Protein AF-A0A151TWI7-F1 (afdb_monomer_lite)

Radius of gyration: 17.11 Å; chains: 1; bounding box: 32×45×38 Å

Sequence (65 aa):
MVLIPKVDHPVSLKEFRPISLCNVAWKVISKVLVARLRPFLQDVIGLFQGSFIPGRGTQDHSIIA

InterPro domains:
  IPR052343 Diverse Retrotransposon and Effector-Associated Protein [PTHR46890] (10-58)

Secondary structure (DSSP, 8-state):
-EEEESSSS--SGGGEEEE----HHHHHHHHHHHHHHHHHHHHHS-TT--TTBTTB-GGGG----

Foldseek 3Di:
DDWDAQDPPDPDPVRTDDDDPDDPVVVVVVVVVCVVCVVVVVVVDDPQDAPPDPPGDPVNNDPDD

Organism: Cajanus cajan (NCBI:txid3821)

pLDDT: mean 85.84, std 10.43, range [48.34, 97.25]

Structure (mmCIF, N/CA/C/O backbone):
data_AF-A0A151TWI7-F1
#
_entry.id   AF-A0A151TWI7-F1
#
loop_
_atom_site.group_PDB
_atom_site.id
_atom_site.type_symbol
_atom_site.label_atom_id
_atom_site.label_alt_id
_atom_site.label_comp_id
_atom_site.label_asym_id
_atom_site.label_entity_id
_atom_site.label_seq_id
_a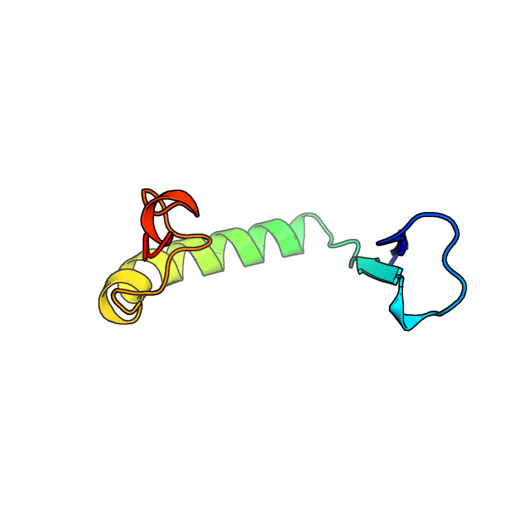tom_site.pdbx_PDB_ins_code
_atom_site.Cartn_x
_atom_site.Cartn_y
_atom_site.Cartn_z
_atom_site.occupancy
_atom_site.B_iso_or_equiv
_atom_site.auth_seq_id
_atom_site.auth_comp_id
_atom_site.auth_asym_id
_atom_site.auth_atom_id
_atom_site.pdbx_PDB_model_num
ATOM 1 N N . MET A 1 1 ? 9.223 -13.387 -7.931 1.00 78.62 1 MET A N 1
ATOM 2 C CA . MET A 1 1 ? 9.395 -11.925 -8.090 1.00 78.62 1 MET A CA 1
ATOM 3 C C . MET A 1 1 ? 9.412 -11.633 -9.577 1.00 78.62 1 MET A C 1
ATOM 5 O O . MET A 1 1 ? 9.927 -12.463 -10.314 1.00 78.62 1 MET A O 1
ATOM 9 N N . VAL A 1 2 ? 8.823 -10.524 -10.015 1.00 91.56 2 VAL A N 1
ATOM 10 C CA . VAL A 1 2 ? 8.797 -10.122 -11.430 1.00 91.56 2 VAL A CA 1
ATOM 11 C C . VAL A 1 2 ? 9.175 -8.646 -11.554 1.00 91.56 2 VAL A C 1
ATOM 13 O O . VAL A 1 2 ? 8.889 -7.865 -10.646 1.00 91.56 2 VAL A O 1
ATOM 16 N N . LEU A 1 3 ? 9.844 -8.268 -12.643 1.00 93.62 3 LEU A N 1
ATOM 17 C CA . LEU A 1 3 ? 10.192 -6.882 -12.957 1.00 93.62 3 LEU A CA 1
ATOM 18 C C . LEU A 1 3 ? 9.216 -6.349 -14.006 1.00 93.62 3 LEU A C 1
ATOM 20 O O . LEU A 1 3 ? 9.075 -6.954 -15.065 1.00 93.62 3 LEU A O 1
ATOM 24 N N . ILE A 1 4 ? 8.552 -5.228 -13.717 1.00 95.06 4 ILE A N 1
ATOM 25 C CA . ILE A 1 4 ? 7.661 -4.549 -14.669 1.00 95.06 4 ILE A CA 1
ATOM 26 C C . ILE A 1 4 ? 8.317 -3.236 -15.117 1.00 95.06 4 ILE A C 1
ATOM 28 O O . ILE A 1 4 ? 8.736 -2.465 -14.248 1.00 95.06 4 ILE A O 1
ATOM 32 N N . PRO A 1 5 ? 8.433 -2.964 -16.429 1.00 95.69 5 PRO A N 1
ATOM 33 C CA . PRO A 1 5 ? 8.990 -1.707 -16.923 1.00 95.69 5 PRO A CA 1
ATOM 34 C C . PRO A 1 5 ? 8.116 -0.513 -16.512 1.00 95.69 5 PRO A C 1
ATOM 36 O O . PRO A 1 5 ? 6.889 -0.597 -16.524 1.00 95.69 5 PRO A O 1
ATOM 39 N N . LYS A 1 6 ? 8.743 0.600 -16.111 1.00 95.25 6 LYS A N 1
ATOM 40 C CA . LYS A 1 6 ? 8.052 1.870 -15.809 1.00 95.25 6 LYS A CA 1
ATOM 41 C C . LYS A 1 6 ? 7.940 2.792 -17.026 1.00 95.25 6 LYS A C 1
ATOM 43 O O . LYS A 1 6 ? 7.124 3.704 -16.990 1.00 95.25 6 LYS A O 1
ATOM 48 N N . VAL A 1 7 ? 8.788 2.589 -18.032 1.00 95.69 7 VAL A N 1
ATOM 49 C CA . VAL A 1 7 ? 8.912 3.413 -19.243 1.00 95.69 7 VAL A CA 1
ATOM 50 C C . VAL A 1 7 ? 9.059 2.510 -20.464 1.00 95.69 7 VAL A C 1
ATOM 52 O O . VAL A 1 7 ? 9.436 1.341 -20.324 1.00 95.69 7 VAL A O 1
ATOM 55 N N . ASP A 1 8 ? 8.791 3.057 -21.646 1.00 93.38 8 ASP A N 1
ATOM 56 C CA . ASP A 1 8 ? 9.046 2.369 -22.910 1.00 93.38 8 ASP A CA 1
ATOM 57 C C . ASP A 1 8 ? 10.558 2.227 -23.145 1.00 93.38 8 ASP A C 1
ATOM 59 O O . ASP A 1 8 ? 11.313 3.172 -22.930 1.00 93.38 8 ASP A O 1
ATOM 63 N N . HIS A 1 9 ? 10.989 1.045 -23.599 1.00 94.19 9 HIS A N 1
ATOM 64 C CA . HIS A 1 9 ? 12.395 0.695 -23.871 1.00 94.19 9 HIS A CA 1
ATOM 65 C C . HIS A 1 9 ? 13.353 0.971 -22.693 1.00 94.19 9 HIS A C 1
ATOM 67 O O . HIS A 1 9 ? 14.240 1.818 -22.798 1.00 94.19 9 HIS A O 1
ATOM 73 N N . PRO A 1 10 ? 13.209 0.254 -21.564 1.00 92.88 10 PRO A N 1
ATOM 74 C CA . PRO A 1 10 ? 14.055 0.472 -20.399 1.00 92.88 10 PRO A CA 1
ATOM 75 C C . PRO A 1 10 ? 15.520 0.095 -20.676 1.00 92.88 10 PRO A C 1
ATOM 77 O O . PRO A 1 10 ? 15.817 -1.001 -21.157 1.00 92.88 10 PRO A O 1
ATOM 80 N N . VAL A 1 11 ? 16.439 0.987 -20.319 1.00 95.06 11 VAL A N 1
ATOM 81 C CA . VAL A 1 11 ? 17.894 0.860 -20.505 1.00 95.06 11 VAL A CA 1
ATOM 82 C C . VAL A 1 11 ? 18.603 0.616 -19.167 1.00 95.06 11 VAL A C 1
ATOM 84 O O . VAL A 1 11 ? 19.695 0.047 -19.129 1.00 95.06 11 VAL A O 1
ATOM 87 N N . SER A 1 12 ? 17.985 0.997 -18.041 1.00 94.94 12 SER A N 1
ATOM 88 C CA . SER A 1 12 ? 18.558 0.831 -16.698 1.00 94.94 12 SER A CA 1
ATOM 89 C C . SER A 1 12 ? 17.683 -0.018 -15.774 1.00 94.94 12 SER A C 1
ATOM 91 O O . SER A 1 12 ? 16.459 0.078 -15.782 1.00 94.94 12 SER A O 1
ATOM 93 N N . LEU A 1 13 ? 18.297 -0.773 -14.851 1.00 90.50 13 LEU A N 1
ATOM 94 C CA . LEU A 1 13 ? 17.567 -1.511 -13.803 1.00 90.50 13 LEU A CA 1
ATOM 95 C C . LEU A 1 13 ? 16.689 -0.599 -12.928 1.00 90.50 13 LEU A C 1
ATOM 97 O O . LEU A 1 13 ? 15.666 -1.039 -12.403 1.00 90.50 13 LEU A O 1
ATOM 101 N N . LYS A 1 14 ? 17.047 0.685 -12.799 1.00 92.81 14 LYS A N 1
ATOM 102 C CA . LYS A 1 14 ? 16.253 1.681 -12.062 1.00 92.81 14 LYS A CA 1
ATOM 103 C C . LYS A 1 14 ? 14.908 1.986 -12.726 1.00 92.81 14 LYS A C 1
ATOM 105 O O . LYS A 1 14 ? 14.026 2.530 -12.062 1.00 92.81 14 LYS A O 1
ATOM 110 N N . GLU A 1 15 ? 14.720 1.628 -13.991 1.00 95.94 15 GLU A N 1
ATOM 111 C CA . GLU A 1 15 ? 13.482 1.840 -14.751 1.00 95.94 15 GLU A CA 1
ATOM 112 C C . GLU A 1 15 ? 12.499 0.679 -14.608 1.00 95.94 15 GLU A C 1
ATOM 114 O O . GLU A 1 15 ? 11.355 0.778 -15.042 1.00 95.94 15 GLU A O 1
ATOM 119 N N . PHE A 1 16 ? 12.880 -0.384 -13.902 1.00 95.25 16 PHE A N 1
ATOM 120 C CA . PHE A 1 16 ? 11.977 -1.470 -13.557 1.00 95.25 16 PHE A CA 1
ATOM 121 C C . PHE A 1 16 ? 11.411 -1.296 -12.150 1.00 95.25 16 PHE A C 1
ATOM 123 O O . PHE A 1 16 ? 12.067 -0.807 -11.223 1.00 95.25 16 PHE A O 1
ATOM 130 N N . ARG A 1 17 ? 10.149 -1.680 -11.980 1.00 93.44 17 ARG A N 1
ATOM 131 C CA . ARG A 1 17 ? 9.495 -1.815 -10.682 1.00 93.44 17 ARG A CA 1
ATOM 132 C C . ARG A 1 17 ? 9.509 -3.294 -10.291 1.00 93.44 17 ARG A C 1
ATOM 134 O O . ARG A 1 17 ? 8.893 -4.098 -10.994 1.00 93.44 17 ARG A O 1
ATOM 141 N N . PRO A 1 18 ? 10.166 -3.673 -9.185 1.00 93.00 18 PRO A N 1
ATOM 142 C CA . PRO A 1 18 ? 10.054 -5.024 -8.671 1.00 93.00 18 PRO A CA 1
ATOM 143 C C . PRO A 1 18 ? 8.664 -5.234 -8.068 1.00 93.00 18 PRO A C 1
ATOM 145 O O . PRO A 1 18 ? 8.201 -4.433 -7.255 1.00 93.00 18 PRO A O 1
ATOM 148 N N . ILE A 1 19 ? 7.999 -6.316 -8.462 1.00 90.50 19 ILE A N 1
ATOM 149 C CA . ILE A 1 19 ? 6.741 -6.761 -7.867 1.00 90.50 19 ILE A CA 1
ATOM 150 C C . ILE A 1 19 ? 6.948 -8.131 -7.230 1.00 90.50 19 ILE A C 1
ATOM 152 O O . ILE A 1 19 ? 7.358 -9.112 -7.865 1.00 90.50 19 ILE A O 1
ATOM 156 N N . SER A 1 20 ? 6.637 -8.195 -5.939 1.00 87.12 20 SER A N 1
ATOM 157 C CA . SER A 1 20 ? 6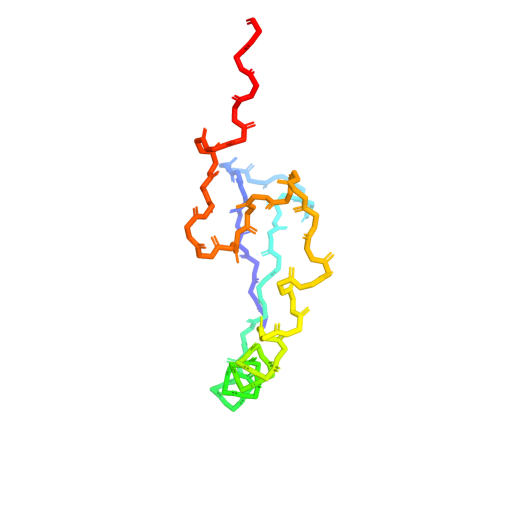.575 -9.446 -5.197 1.00 87.12 20 SER A CA 1
ATOM 158 C C . SER A 1 20 ? 5.339 -10.232 -5.620 1.00 87.12 20 SER A C 1
ATOM 160 O O . SER A 1 20 ? 4.212 -9.745 -5.553 1.00 87.12 20 SER A O 1
ATOM 162 N N . LEU A 1 21 ? 5.548 -11.481 -6.033 1.00 83.25 21 LEU A N 1
ATOM 163 C CA . LEU A 1 21 ? 4.462 -12.427 -6.266 1.00 83.25 21 LEU A CA 1
ATOM 164 C C . LEU A 1 21 ? 4.065 -13.008 -4.908 1.00 83.25 21 LEU A C 1
ATOM 166 O O . LEU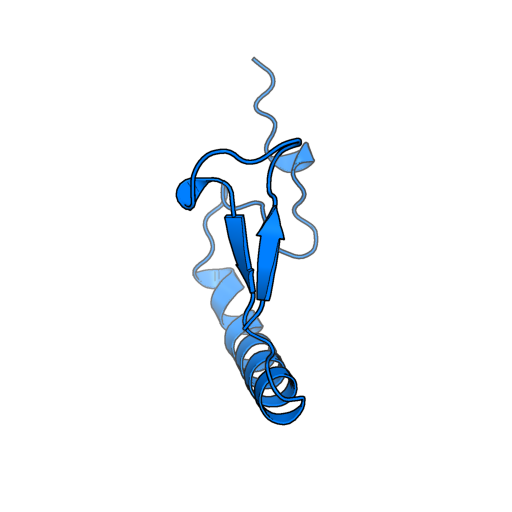 A 1 21 ? 4.611 -14.012 -4.460 1.00 83.25 21 LEU A O 1
ATOM 170 N N . CYS A 1 22 ? 3.181 -12.305 -4.208 1.00 85.25 22 CYS A N 1
ATOM 171 C CA . CYS A 1 22 ? 2.720 -12.710 -2.886 1.00 85.25 22 CYS A CA 1
ATOM 172 C C . CYS A 1 22 ? 1.749 -13.895 -2.990 1.00 85.25 22 CYS A C 1
ATOM 174 O O . CYS A 1 22 ? 0.797 -13.8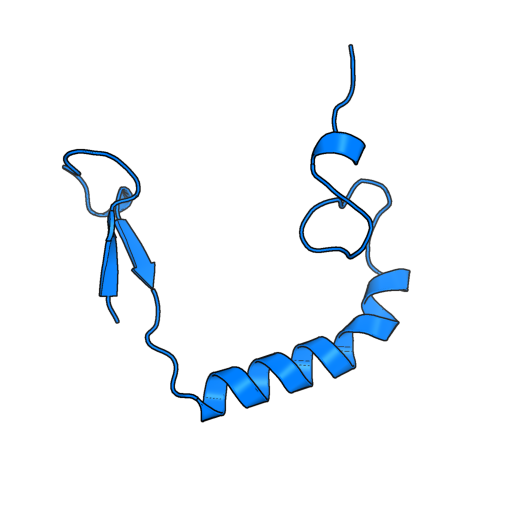43 -3.777 1.00 85.25 22 CYS A O 1
ATOM 176 N N . ASN A 1 23 ? 1.929 -14.910 -2.137 1.00 89.25 23 ASN A N 1
ATOM 177 C CA . ASN A 1 23 ? 0.932 -15.966 -1.942 1.00 89.25 23 ASN A CA 1
ATOM 178 C C . ASN A 1 23 ? -0.397 -15.352 -1.440 1.00 89.25 23 ASN A C 1
ATOM 180 O O . ASN A 1 23 ? -0.395 -14.331 -0.745 1.00 89.25 23 ASN A O 1
ATOM 184 N N . VAL A 1 24 ? -1.531 -15.981 -1.764 1.00 92.75 24 VAL A N 1
ATOM 185 C CA . VAL A 1 24 ? -2.875 -15.624 -1.278 1.00 92.75 24 VAL A CA 1
ATOM 186 C C . VAL A 1 24 ? -2.885 -15.457 0.242 1.00 92.75 24 VAL A C 1
ATOM 188 O O . VAL A 1 24 ? -3.433 -14.472 0.730 1.00 92.75 24 VAL A O 1
ATOM 191 N N . ALA A 1 25 ? -2.198 -16.333 0.982 1.00 92.44 25 ALA A N 1
ATOM 192 C CA . ALA A 1 25 ? -2.064 -16.223 2.435 1.00 92.44 25 ALA A CA 1
ATOM 193 C C . ALA A 1 25 ? -1.517 -14.851 2.877 1.00 92.44 25 ALA A C 1
ATOM 195 O O . ALA A 1 25 ? -2.079 -14.206 3.760 1.00 92.44 25 ALA A O 1
ATOM 196 N N . TRP A 1 26 ? -0.477 -14.347 2.206 1.00 92.12 26 TRP A N 1
ATOM 197 C CA . TRP A 1 26 ? 0.105 -13.043 2.526 1.00 92.12 26 TRP A CA 1
ATOM 198 C C . TRP A 1 26 ? -0.830 -11.882 2.173 1.00 92.12 26 TRP A C 1
ATOM 200 O O . TRP A 1 26 ? -0.917 -10.900 2.910 1.00 92.12 26 TRP A O 1
ATOM 210 N N . LYS A 1 27 ? -1.596 -12.014 1.083 1.00 91.88 27 LYS A N 1
ATOM 211 C CA . LYS A 1 27 ? -2.636 -11.037 0.724 1.00 91.88 27 LYS A CA 1
ATOM 212 C C . LYS A 1 27 ? -3.734 -10.973 1.791 1.00 91.88 27 LYS A C 1
ATOM 214 O O . LYS A 1 27 ? -4.184 -9.880 2.129 1.00 91.88 27 LYS A O 1
ATOM 219 N N . VAL A 1 28 ? -4.137 -12.119 2.344 1.00 95.81 28 VAL A N 1
ATOM 220 C CA . VAL A 1 28 ? -5.133 -12.190 3.426 1.00 95.81 28 VAL A CA 1
ATOM 221 C C . VAL A 1 28 ? -4.599 -11.536 4.698 1.00 95.81 28 VAL A C 1
ATOM 223 O O . VAL A 1 28 ? -5.270 -10.662 5.244 1.00 95.81 28 VAL A O 1
ATOM 226 N N . ILE A 1 29 ? -3.382 -11.885 5.127 1.00 95.81 29 ILE A N 1
ATOM 227 C CA . ILE A 1 29 ? -2.748 -11.293 6.318 1.00 95.81 29 ILE A CA 1
ATOM 228 C C . ILE A 1 29 ? -2.655 -9.769 6.178 1.00 95.81 29 ILE A C 1
ATOM 230 O O . ILE A 1 29 ? -3.092 -9.039 7.068 1.00 95.81 29 ILE A O 1
ATOM 234 N N . SER A 1 30 ? -2.164 -9.281 5.036 1.00 94.88 30 SER A N 1
ATOM 235 C CA . SER A 1 30 ? -2.074 -7.845 4.754 1.00 94.88 30 SER A CA 1
ATOM 236 C C . SER A 1 30 ? -3.445 -7.159 4.819 1.00 94.88 30 SER A C 1
ATOM 238 O O . SER A 1 30 ? -3.576 -6.105 5.442 1.00 94.88 30 SER A O 1
ATOM 240 N N . LYS A 1 31 ? -4.495 -7.776 4.259 1.00 94.31 31 LYS A N 1
ATOM 241 C CA . LYS A 1 31 ? -5.859 -7.229 4.298 1.00 94.31 31 LYS A CA 1
ATOM 242 C C . LYS A 1 31 ? -6.414 -7.146 5.723 1.00 94.31 31 LYS A C 1
ATOM 244 O O . LYS A 1 31 ? -7.029 -6.140 6.073 1.00 94.31 31 LYS A O 1
ATOM 249 N N . VAL A 1 32 ? -6.185 -8.172 6.544 1.00 97.25 32 VAL A N 1
ATOM 250 C CA . VAL A 1 32 ? -6.593 -8.176 7.959 1.00 97.25 32 VAL A CA 1
ATOM 251 C C . VAL A 1 32 ? -5.871 -7.075 8.729 1.00 97.25 32 VAL A C 1
ATOM 253 O O . VAL A 1 32 ? -6.515 -6.336 9.473 1.00 97.25 32 VAL A O 1
ATOM 256 N N . LEU A 1 33 ? -4.562 -6.922 8.520 1.00 95.62 33 LEU A N 1
ATOM 257 C CA . LEU A 1 33 ? -3.771 -5.882 9.172 1.00 95.62 33 LEU A CA 1
ATOM 258 C C . LEU A 1 33 ? -4.307 -4.485 8.829 1.00 95.62 33 LEU A C 1
ATOM 260 O O . LEU A 1 33 ? -4.616 -3.707 9.726 1.00 95.62 33 LEU A O 1
ATOM 264 N N . VAL A 1 34 ? -4.524 -4.193 7.544 1.00 92.56 34 VAL A N 1
ATOM 265 C CA . VAL A 1 34 ? -5.088 -2.904 7.110 1.00 92.56 34 VAL A CA 1
ATOM 266 C C . VAL A 1 34 ? -6.463 -2.653 7.733 1.00 92.56 34 VAL A C 1
ATOM 268 O O . VAL A 1 34 ? -6.722 -1.551 8.212 1.00 92.56 34 VAL A O 1
ATOM 271 N N . ALA A 1 35 ? -7.334 -3.666 7.786 1.00 93.12 35 ALA A N 1
ATOM 272 C CA . ALA A 1 35 ? -8.650 -3.532 8.409 1.00 93.12 35 ALA A CA 1
ATOM 273 C C . ALA A 1 35 ? -8.563 -3.191 9.908 1.00 93.12 35 ALA A C 1
ATOM 275 O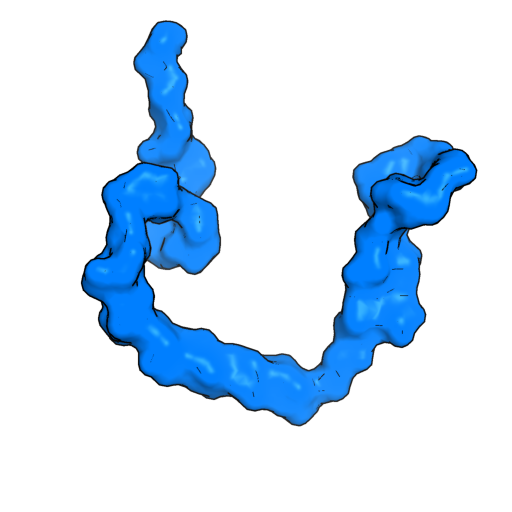 O . ALA A 1 35 ? -9.378 -2.415 10.402 1.00 93.12 35 ALA A O 1
ATOM 276 N N . ARG A 1 36 ? -7.561 -3.730 10.615 1.00 94.75 36 ARG A N 1
ATOM 277 C CA . ARG A 1 36 ? -7.311 -3.455 12.039 1.00 94.75 36 ARG A CA 1
ATOM 278 C C . ARG A 1 36 ? -6.715 -2.067 12.280 1.00 94.75 36 ARG A C 1
ATOM 280 O O . ARG A 1 36 ? -7.071 -1.446 13.272 1.00 94.75 36 ARG A O 1
ATOM 287 N N . LEU A 1 37 ? -5.833 -1.583 11.401 1.00 91.94 37 LEU A N 1
ATOM 288 C CA . LEU A 1 37 ? -5.214 -0.257 11.546 1.00 91.94 37 LEU A CA 1
ATOM 289 C C . LEU A 1 37 ? -6.133 0.893 11.124 1.00 91.94 37 LEU A C 1
ATOM 291 O O . LEU A 1 37 ? -6.005 1.996 11.648 1.00 91.94 37 LEU A O 1
ATOM 295 N N . ARG A 1 38 ? -7.058 0.657 10.188 1.00 88.19 38 ARG A N 1
ATOM 296 C CA . ARG A 1 38 ? -7.904 1.706 9.597 1.00 88.19 38 ARG A CA 1
ATOM 297 C C . ARG A 1 38 ? -8.616 2.629 10.606 1.00 88.19 38 ARG A C 1
ATOM 299 O O . ARG A 1 38 ? -8.637 3.824 10.320 1.00 88.19 38 ARG A O 1
ATOM 306 N N . PRO A 1 39 ? -9.164 2.152 11.742 1.00 89.06 39 PRO A N 1
ATOM 307 C CA . PRO A 1 39 ? -9.793 3.028 12.732 1.00 89.06 39 PRO A CA 1
ATOM 308 C C . PRO A 1 39 ? -8.816 4.036 13.348 1.00 89.06 39 PRO A C 1
ATOM 310 O O . PRO A 1 39 ? -9.158 5.200 13.483 1.00 89.06 39 PRO A O 1
ATOM 313 N N . PHE A 1 40 ? -7.583 3.614 13.636 1.00 89.19 40 PHE A N 1
ATOM 314 C CA . PHE A 1 40 ? -6.559 4.462 14.259 1.00 89.19 40 PHE A CA 1
ATOM 315 C C . PHE A 1 40 ? -5.925 5.445 13.277 1.00 89.19 40 PHE A C 1
ATOM 317 O O . PHE A 1 40 ? -5.443 6.503 13.663 1.00 89.19 40 PHE A O 1
ATOM 324 N N . LEU A 1 41 ? -5.922 5.105 11.986 1.00 85.56 41 LEU A N 1
ATOM 325 C CA . LEU A 1 41 ? -5.352 5.970 10.960 1.00 85.56 41 LEU A CA 1
ATOM 326 C C . LEU A 1 41 ? -6.089 7.313 10.852 1.00 85.56 41 LEU A C 1
ATOM 328 O O . LEU A 1 41 ? -5.460 8.287 10.466 1.00 85.56 41 LEU A O 1
ATOM 332 N N . GLN A 1 42 ? -7.375 7.397 11.209 1.00 78.94 42 GLN A N 1
ATOM 333 C CA . GLN A 1 42 ? -8.106 8.673 11.174 1.00 78.94 42 GLN A CA 1
ATOM 334 C C . GLN A 1 42 ? -7.493 9.728 12.105 1.00 78.94 42 GLN A C 1
ATOM 336 O O . GLN A 1 42 ? -7.442 10.895 11.732 1.00 78.94 42 GLN A O 1
ATOM 341 N N . ASP A 1 43 ? -6.960 9.303 13.250 1.00 84.38 43 ASP A N 1
ATOM 342 C CA . ASP A 1 43 ? -6.377 10.200 14.254 1.00 84.38 43 ASP A CA 1
ATOM 343 C C . ASP A 1 43 ? -4.899 10.527 13.972 1.00 84.38 43 ASP A C 1
ATOM 345 O O . ASP A 1 43 ? -4.341 11.462 14.542 1.00 84.38 43 ASP A O 1
ATOM 349 N N . VAL A 1 44 ? -4.248 9.756 13.092 1.00 85.69 44 VAL A N 1
ATOM 350 C CA . VAL A 1 44 ? -2.820 9.898 12.747 1.00 85.69 44 VAL A CA 1
ATOM 351 C C . VAL A 1 44 ? -2.619 10.623 11.410 1.00 85.69 44 VAL A C 1
ATOM 353 O O . VAL A 1 44 ? -1.584 11.250 11.184 1.00 85.69 44 VAL A O 1
ATOM 356 N N . ILE A 1 45 ? -3.586 10.529 10.498 1.00 85.62 45 ILE A N 1
ATOM 357 C CA . ILE A 1 45 ? -3.492 11.083 9.147 1.00 85.62 45 ILE A CA 1
ATOM 358 C C . ILE A 1 45 ? -3.692 12.604 9.174 1.00 85.62 45 ILE A C 1
ATOM 360 O O . ILE A 1 45 ? -4.741 13.111 9.565 1.00 85.62 45 ILE A O 1
ATOM 364 N N . GLY A 1 46 ? -2.701 13.338 8.664 1.00 81.81 46 GLY A N 1
ATOM 365 C CA . GLY A 1 46 ? -2.756 14.795 8.546 1.00 81.81 46 GLY A CA 1
ATOM 366 C C . GLY A 1 46 ? -3.769 15.306 7.512 1.00 81.81 46 GLY A C 1
ATOM 367 O O . GLY A 1 46 ? -4.234 14.581 6.627 1.00 81.81 46 GLY A O 1
ATOM 368 N N . LEU A 1 47 ? -4.085 16.602 7.593 1.00 77.12 47 LEU A N 1
ATOM 369 C CA . LEU A 1 47 ? -5.047 17.272 6.704 1.00 77.12 47 LEU A CA 1
ATOM 370 C C . LEU A 1 47 ? -4.630 17.242 5.226 1.00 77.12 47 LEU A C 1
ATOM 372 O O . LEU A 1 47 ? -5.481 17.079 4.363 1.00 77.12 47 LEU A O 1
ATOM 376 N N . PHE A 1 48 ? -3.328 17.329 4.941 1.00 79.56 48 PHE A N 1
ATOM 377 C CA . PHE A 1 48 ? -2.783 17.352 3.576 1.00 79.56 48 PHE A CA 1
ATOM 378 C C . PHE A 1 48 ? -2.427 15.964 3.022 1.00 79.56 48 PHE A C 1
ATOM 380 O O . PHE A 1 48 ? -1.808 15.849 1.963 1.00 79.56 48 PHE A O 1
ATOM 387 N N . GLN A 1 49 ? -2.762 14.891 3.745 1.00 79.81 49 GLN A N 1
ATOM 388 C CA . GLN A 1 49 ? -2.559 13.534 3.258 1.00 79.81 49 GLN A CA 1
ATOM 389 C C . GLN A 1 49 ? -3.803 13.089 2.487 1.00 79.81 49 GLN A C 1
ATOM 391 O O . GLN A 1 49 ? -4.875 12.875 3.062 1.00 79.81 49 GLN A O 1
ATOM 396 N N . GLY A 1 50 ? -3.633 12.960 1.172 1.00 76.31 50 GLY A N 1
ATOM 397 C CA . GLY A 1 50 ? -4.739 12.750 0.241 1.00 76.31 50 GLY A CA 1
ATOM 398 C C . GLY A 1 50 ? -4.828 11.407 -0.437 1.00 76.31 50 GLY A C 1
ATOM 399 O O . GLY A 1 50 ? -5.906 10.984 -0.826 1.00 76.31 50 GLY A O 1
ATOM 400 N N . SER A 1 51 ? -3.703 10.726 -0.615 1.00 79.69 51 SER A N 1
ATOM 401 C CA . SER A 1 51 ? -3.690 9.467 -1.356 1.00 79.69 51 SER A CA 1
ATOM 402 C C . SER A 1 51 ? -4.051 8.288 -0.457 1.00 79.69 51 SER A C 1
ATOM 404 O O . SER A 1 51 ? -3.689 8.255 0.718 1.00 79.69 51 SER A O 1
ATOM 406 N N . PHE A 1 52 ? -4.718 7.290 -1.043 1.00 76.75 52 PHE A N 1
ATOM 407 C CA . PHE A 1 52 ? -5.073 6.018 -0.397 1.00 76.75 52 PHE A CA 1
ATOM 408 C C . PHE A 1 52 ? -6.018 6.142 0.811 1.00 76.75 52 PHE A C 1
ATOM 410 O O . PHE A 1 52 ? -6.103 5.222 1.626 1.00 76.75 52 PHE A O 1
ATOM 417 N N . ILE A 1 53 ? -6.762 7.248 0.908 1.00 83.38 53 ILE A N 1
ATOM 418 C CA . ILE A 1 53 ? -7.770 7.481 1.944 1.00 83.38 53 ILE A CA 1
ATOM 419 C C . ILE A 1 53 ? -9.147 7.538 1.278 1.00 83.38 53 ILE A C 1
ATOM 421 O O . ILE A 1 53 ? -9.339 8.302 0.335 1.00 83.38 53 ILE A O 1
ATOM 425 N N . PRO A 1 54 ? -10.125 6.742 1.737 1.00 79.00 54 PRO A N 1
ATOM 426 C CA . PRO A 1 54 ? -11.484 6.800 1.209 1.00 79.00 54 PRO A CA 1
ATOM 427 C C . PRO A 1 54 ? -12.056 8.217 1.310 1.00 79.00 54 PRO A C 1
ATOM 429 O O . PRO A 1 54 ? -12.033 8.811 2.384 1.00 79.00 54 PRO A O 1
ATOM 432 N N . GLY A 1 55 ? -12.570 8.744 0.199 1.00 79.69 55 GLY A N 1
ATOM 433 C CA . GLY A 1 55 ? -13.132 10.096 0.145 1.00 79.69 55 GLY A CA 1
ATOM 434 C C . GLY A 1 55 ? -12.103 11.226 0.047 1.00 79.69 55 GLY A C 1
ATOM 435 O O . GLY A 1 55 ? -12.511 12.378 0.089 1.00 79.69 55 GLY A O 1
ATOM 436 N N . ARG A 1 56 ? -10.803 10.918 -0.093 1.00 80.44 56 ARG A N 1
ATOM 437 C CA . ARG A 1 56 ? -9.768 11.886 -0.479 1.00 80.44 56 ARG A CA 1
ATOM 438 C C . ARG A 1 56 ? -9.113 11.422 -1.777 1.00 80.44 56 ARG A C 1
ATOM 440 O O . ARG A 1 56 ? -8.573 10.317 -1.861 1.00 80.44 56 ARG A O 1
ATOM 447 N N . GLY A 1 57 ? -9.218 12.238 -2.810 1.00 77.06 57 GLY A N 1
ATOM 448 C CA . GLY A 1 57 ? -8.639 12.011 -4.124 1.00 77.06 57 GLY A CA 1
ATOM 449 C C . GLY A 1 57 ? -7.529 13.007 -4.443 1.00 77.06 57 GLY A C 1
ATOM 450 O O . GLY A 1 57 ? -7.290 13.980 -3.728 1.00 77.06 57 GLY A O 1
ATOM 451 N N . THR A 1 58 ? -6.860 12.783 -5.574 1.00 73.62 58 THR A N 1
ATOM 452 C CA . THR A 1 58 ? -5.856 13.717 -6.110 1.00 73.62 58 THR A CA 1
ATOM 453 C C . THR A 1 58 ? -6.454 15.096 -6.403 1.00 73.62 58 THR A C 1
ATOM 455 O O . THR A 1 58 ? -5.771 16.097 -6.226 1.00 73.62 58 THR A O 1
ATOM 458 N N . GLN A 1 59 ? -7.737 15.149 -6.778 1.00 73.06 59 GLN A N 1
ATOM 459 C CA . GLN A 1 59 ? -8.472 16.394 -7.035 1.00 73.06 59 GLN A CA 1
ATOM 460 C C . GLN A 1 59 ? -8.632 17.252 -5.771 1.00 73.06 59 GLN A C 1
ATOM 462 O O . GLN A 1 59 ? -8.594 18.471 -5.849 1.00 73.06 59 GLN A O 1
ATOM 467 N N . ASP A 1 60 ? -8.721 16.633 -4.590 1.00 69.31 60 ASP A N 1
ATOM 468 C CA . ASP A 1 60 ? -8.862 17.362 -3.322 1.00 69.31 60 ASP A CA 1
ATOM 469 C C . ASP A 1 60 ? -7.542 18.015 -2.864 1.00 69.31 60 ASP A C 1
ATOM 471 O O . ASP A 1 60 ? -7.525 18.772 -1.899 1.00 69.31 60 ASP A O 1
ATOM 475 N N . HIS A 1 61 ? -6.424 17.706 -3.537 1.00 65.44 61 HIS A N 1
ATOM 476 C CA . HIS A 1 61 ? -5.074 18.175 -3.196 1.00 65.44 61 HIS A CA 1
ATOM 477 C C . HIS A 1 61 ? -4.455 19.079 -4.272 1.00 65.44 61 HIS A C 1
ATOM 479 O O . HIS A 1 61 ? -3.275 19.423 -4.174 1.00 65.44 61 HIS A O 1
ATOM 485 N N . SER A 1 62 ? -5.216 19.484 -5.294 1.00 64.69 62 SER A N 1
ATOM 486 C CA . SER A 1 62 ? -4.762 20.513 -6.228 1.00 64.69 62 SER A CA 1
ATOM 487 C C . SER A 1 62 ? -4.844 21.883 -5.554 1.00 64.69 62 SER A C 1
ATOM 489 O O . SER A 1 62 ? -5.927 22.443 -5.392 1.00 64.69 62 SER A O 1
ATOM 491 N N . ILE A 1 63 ? -3.694 2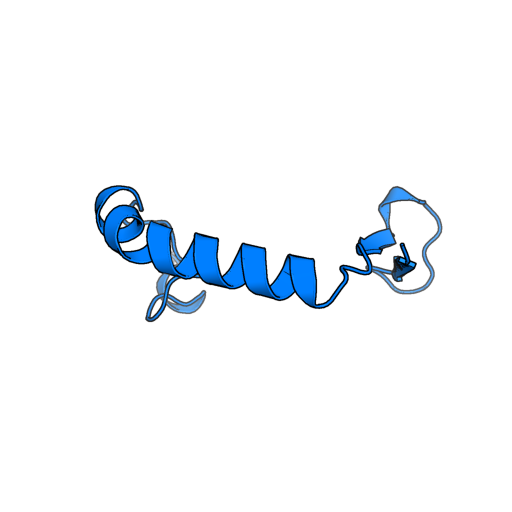2.431 -5.166 1.00 63.81 63 ILE A N 1
ATOM 492 C CA . ILE A 1 63 ? -3.579 23.852 -4.836 1.00 63.81 63 ILE A CA 1
ATOM 493 C C . ILE A 1 63 ? -3.696 24.595 -6.166 1.00 63.81 63 ILE A C 1
ATOM 495 O O . ILE A 1 63 ? -2.778 24.555 -6.982 1.00 63.81 63 ILE A O 1
ATOM 499 N N . ILE A 1 64 ? -4.851 25.204 -6.417 1.00 56.75 64 ILE A N 1
ATOM 500 C CA . ILE A 1 64 ? -5.019 26.135 -7.531 1.00 56.75 64 ILE A CA 1
ATOM 501 C C . ILE A 1 64 ? -4.319 27.425 -7.089 1.00 56.75 64 ILE A C 1
ATOM 503 O O . ILE A 1 64 ? -4.761 28.057 -6.129 1.00 56.75 64 ILE A O 1
ATOM 507 N N . ALA A 1 65 ? -3.198 27.750 -7.729 1.00 48.34 65 ALA A N 1
ATOM 508 C CA . ALA A 1 65 ? -2.510 29.033 -7.618 1.00 48.34 65 ALA A CA 1
ATOM 509 C C . ALA A 1 65 ? -2.602 29.752 -8.964 1.00 48.34 65 ALA A C 1
ATOM 511 O O . ALA A 1 65 ? -2.464 29.054 -9.997 1.00 48.34 65 ALA A O 1
#